Protein AF-A0A1N6GQE6-F1 (afdb_monomer_lite)

Secondary structure (DSSP, 8-state):
----------EEEEEEEEEEEEEEEEEEE-TTS-EEEEEEEEEEEEEEEEEEEEE-HHHHHHHHHHHHHHHHHTTPPP--------S--------TT------S------

Sequence (110 aa):
MIKTIFIPAHFKPIIQNVADNVPTGETKKNWLGQEKQITRRIVSPKIVGWSDSEVDGKRLSKDITDELEKLSSQNVRVISIVPVSSGRYNYQYSSEGISSSRRVFSETEK

Organism: NCBI:txid1416779

Foldseek 3Di:
DDDDDDDDWFFAFDKDWDWDFAFPPDWDQDPVRDTDTHTDIDTDIDRPDGDPPHTPPVVSVVSVVVVVVVCVVVVDDDDDDDDDDDPPDPPPDDCVPVDPPPPPDPPPDD

Radius of gyration: 27.3 Å; chains: 1; bounding box: 43×74×70 Å

Structure (mmCIF, N/CA/C/O backbone):
data_AF-A0A1N6GQE6-F1
#
_entry.id   AF-A0A1N6GQE6-F1
#
loop_
_atom_site.group_PDB
_atom_site.id
_atom_site.type_symbol
_atom_site.label_atom_id
_atom_site.label_alt_id
_atom_site.label_comp_id
_atom_site.label_asym_id
_atom_site.label_entity_id
_atom_site.label_seq_id
_atom_site.pdbx_PDB_ins_code
_atom_site.Cartn_x
_atom_site.Cartn_y
_atom_site.Cartn_z
_atom_site.occupancy
_atom_site.B_iso_or_equiv
_atom_site.auth_seq_id
_atom_site.auth_comp_id
_atom_site.auth_asym_id
_atom_site.auth_atom_id
_atom_site.pdbx_PDB_model_num
ATOM 1 N N . MET A 1 1 ? -24.047 7.878 19.465 1.00 70.94 1 MET A N 1
ATOM 2 C CA . MET A 1 1 ? -24.195 7.091 18.220 1.00 70.94 1 MET A CA 1
ATOM 3 C C . MET A 1 1 ? -22.834 6.516 17.860 1.00 70.94 1 MET A C 1
ATOM 5 O O . MET A 1 1 ? -21.859 7.249 17.967 1.00 70.94 1 MET A O 1
ATOM 9 N N . ILE A 1 2 ? -22.745 5.236 17.494 1.00 79.81 2 ILE A N 1
ATOM 10 C CA . ILE A 1 2 ? -21.482 4.623 17.052 1.00 79.81 2 ILE A CA 1
ATOM 11 C C . ILE A 1 2 ? -21.312 4.924 15.559 1.00 79.81 2 ILE A C 1
ATOM 13 O O . ILE A 1 2 ? -22.228 4.673 14.780 1.00 79.81 2 ILE A O 1
ATOM 17 N N . LYS A 1 3 ? -20.167 5.498 15.175 1.00 85.12 3 LYS A N 1
ATOM 18 C CA . LYS A 1 3 ? -19.806 5.777 13.779 1.00 85.12 3 LYS A CA 1
ATOM 19 C C . LYS A 1 3 ? -18.845 4.694 13.297 1.00 85.12 3 LYS A C 1
ATOM 21 O O . LYS A 1 3 ? -17.838 4.442 13.953 1.00 85.12 3 LYS A O 1
ATOM 26 N N . THR A 1 4 ? -19.138 4.100 12.147 1.00 88.25 4 THR A N 1
ATOM 27 C CA . THR A 1 4 ? -18.268 3.121 11.485 1.00 88.25 4 THR A CA 1
ATOM 28 C C . THR A 1 4 ? -17.711 3.732 10.208 1.00 88.25 4 THR A C 1
ATOM 30 O O . THR A 1 4 ? -18.449 4.364 9.454 1.00 88.25 4 THR A O 1
ATOM 33 N N . ILE A 1 5 ? -16.410 3.561 9.976 1.00 90.12 5 ILE A N 1
ATOM 34 C CA . ILE A 1 5 ? -15.711 4.051 8.785 1.00 90.12 5 ILE A CA 1
ATOM 35 C C . ILE A 1 5 ? -14.980 2.872 8.154 1.00 90.12 5 ILE A C 1
ATOM 37 O O . ILE A 1 5 ? -14.338 2.092 8.855 1.00 90.12 5 ILE A O 1
ATOM 41 N N . PHE A 1 6 ? -15.097 2.746 6.836 1.00 91.31 6 PHE A N 1
ATOM 42 C CA . PHE A 1 6 ? -14.400 1.727 6.062 1.00 91.31 6 PHE A CA 1
ATOM 43 C C . PHE A 1 6 ? -13.189 2.350 5.382 1.00 91.31 6 PHE A C 1
ATOM 45 O O . PHE A 1 6 ? -13.326 3.328 4.649 1.00 91.31 6 PHE A O 1
ATOM 52 N N . ILE A 1 7 ? -12.017 1.764 5.615 1.00 92.75 7 ILE A N 1
ATOM 53 C CA . ILE A 1 7 ? -10.763 2.172 4.984 1.00 92.75 7 ILE A CA 1
ATOM 54 C C . ILE A 1 7 ? -10.363 1.057 4.013 1.00 92.75 7 ILE A C 1
ATOM 56 O O . ILE A 1 7 ? -10.159 -0.076 4.458 1.00 92.75 7 ILE A O 1
ATOM 60 N N . PRO A 1 8 ? -10.315 1.322 2.695 1.00 91.94 8 PRO A N 1
ATOM 61 C CA . PRO A 1 8 ? -9.996 0.296 1.714 1.00 91.94 8 PRO A CA 1
ATOM 62 C C . PRO A 1 8 ? -8.522 -0.106 1.808 1.00 91.94 8 PRO A C 1
ATOM 64 O O . PRO A 1 8 ? -7.630 0.737 1.849 1.00 91.94 8 PRO A O 1
ATOM 67 N N . ALA A 1 9 ? -8.260 -1.411 1.788 1.00 91.94 9 ALA A N 1
ATOM 68 C CA . ALA A 1 9 ? -6.917 -1.939 1.595 1.00 91.94 9 ALA A CA 1
ATOM 69 C C . ALA A 1 9 ? -6.619 -2.082 0.095 1.00 91.94 9 ALA A C 1
ATOM 71 O O . ALA A 1 9 ? -7.491 -2.448 -0.694 1.00 91.94 9 ALA A O 1
ATOM 72 N N . HIS A 1 10 ? -5.372 -1.826 -0.290 1.00 92.94 10 HIS A N 1
ATOM 73 C CA . HIS A 1 10 ? -4.893 -1.988 -1.661 1.00 92.94 10 HIS A CA 1
ATOM 74 C C . HIS A 1 10 ? -3.771 -3.018 -1.696 1.00 92.94 10 HIS A C 1
ATOM 76 O O . HIS A 1 10 ? -2.966 -3.081 -0.770 1.00 92.94 10 HIS A O 1
ATOM 82 N N . PHE A 1 11 ? -3.694 -3.809 -2.763 1.00 94.38 11 PHE A N 1
ATOM 83 C CA . PHE A 1 11 ? -2.567 -4.714 -2.963 1.00 94.38 11 PHE A CA 1
ATOM 84 C C . PHE A 1 11 ? -1.267 -3.942 -3.199 1.00 94.38 11 PHE A C 1
ATOM 86 O O . PHE A 1 11 ? -1.275 -2.804 -3.671 1.00 94.38 11 PHE A O 1
ATOM 93 N N . LYS A 1 12 ? -0.142 -4.566 -2.865 1.00 96.00 12 LYS A N 1
ATOM 94 C CA . LYS A 1 12 ? 1.193 -3.992 -3.031 1.00 96.00 12 LYS A CA 1
ATOM 95 C C . LYS A 1 12 ? 1.555 -3.879 -4.517 1.00 96.00 12 LYS A C 1
ATOM 97 O O . LYS A 1 12 ? 1.368 -4.853 -5.250 1.00 96.00 12 LYS A O 1
ATOM 102 N N . PRO A 1 13 ? 2.080 -2.735 -4.991 1.00 96.81 13 PRO A N 1
ATOM 103 C CA . PRO A 1 13 ? 2.507 -2.605 -6.379 1.00 96.81 13 PRO A CA 1
ATOM 104 C C . PRO A 1 13 ? 3.736 -3.478 -6.658 1.00 96.81 13 PRO A C 1
ATOM 106 O O . PRO A 1 13 ? 4.679 -3.519 -5.866 1.00 96.81 13 PRO A O 1
ATOM 109 N N . ILE A 1 14 ? 3.752 -4.133 -7.818 1.00 96.50 14 ILE A N 1
ATOM 110 C CA . ILE A 1 14 ? 4.919 -4.855 -8.332 1.00 96.50 14 ILE A CA 1
ATOM 111 C C . ILE A 1 14 ? 5.726 -3.875 -9.182 1.00 96.50 14 ILE A C 1
ATOM 113 O O . ILE A 1 14 ? 5.258 -3.414 -10.225 1.00 96.50 14 ILE A O 1
ATOM 117 N N . ILE A 1 15 ? 6.935 -3.547 -8.726 1.00 96.00 15 ILE A N 1
ATOM 118 C CA . ILE A 1 15 ? 7.831 -2.599 -9.396 1.00 96.00 15 ILE A CA 1
ATOM 119 C C . ILE A 1 15 ? 8.908 -3.379 -10.144 1.00 96.00 15 ILE A C 1
ATOM 121 O O . ILE A 1 15 ? 9.605 -4.203 -9.555 1.00 96.00 15 ILE A O 1
ATOM 125 N N . GLN A 1 16 ? 9.060 -3.097 -11.437 1.00 95.56 16 GLN A N 1
ATOM 126 C CA . GLN A 1 16 ? 10.114 -3.672 -12.268 1.00 95.56 16 GLN A CA 1
ATOM 127 C C . GLN A 1 16 ? 10.821 -2.591 -13.081 1.00 95.56 16 GLN A C 1
ATOM 129 O O . GLN A 1 16 ? 10.245 -1.558 -13.422 1.00 95.56 16 GLN A O 1
ATOM 134 N N . ASN A 1 17 ? 12.084 -2.849 -13.407 1.00 95.62 17 ASN A N 1
ATOM 135 C CA . ASN A 1 17 ? 12.864 -2.007 -14.303 1.00 95.62 17 ASN A CA 1
ATOM 136 C C . ASN A 1 17 ? 12.460 -2.303 -15.749 1.00 95.62 17 ASN A C 1
ATOM 138 O O . ASN A 1 17 ? 12.861 -3.318 -16.317 1.00 95.62 17 ASN A O 1
ATOM 142 N N . VAL A 1 18 ? 11.665 -1.413 -16.338 1.00 93.94 18 VAL A N 1
ATOM 143 C CA . VAL A 1 18 ? 11.194 -1.538 -17.719 1.00 93.94 18 VAL A CA 1
ATOM 144 C C . VAL A 1 18 ? 12.074 -0.684 -18.620 1.00 93.94 18 VAL A C 1
ATOM 146 O O . VAL A 1 18 ? 12.425 0.447 -18.277 1.00 93.94 18 VAL A O 1
ATOM 149 N N . ALA A 1 19 ? 12.460 -1.248 -19.764 1.00 92.69 19 ALA A N 1
ATOM 150 C CA . ALA A 1 19 ? 13.210 -0.534 -20.782 1.00 92.69 19 ALA A CA 1
ATOM 151 C C . ALA A 1 19 ? 12.264 0.028 -21.847 1.00 92.69 19 ALA A C 1
ATOM 153 O O . ALA A 1 19 ? 11.635 -0.740 -22.571 1.00 92.69 19 ALA A O 1
ATOM 154 N N . ASP A 1 20 ? 12.233 1.347 -21.987 1.00 90.81 20 ASP A N 1
ATOM 155 C CA . ASP A 1 20 ? 11.439 2.042 -22.995 1.00 90.81 20 ASP A CA 1
ATOM 156 C C . ASP A 1 20 ? 12.342 2.731 -24.016 1.00 90.81 20 ASP A C 1
ATOM 158 O O . ASP A 1 20 ? 13.408 3.253 -23.683 1.00 90.81 20 ASP A O 1
ATOM 162 N N . ASN A 1 21 ? 11.898 2.757 -25.270 1.00 91.06 21 ASN A N 1
ATOM 163 C CA . ASN A 1 21 ? 12.538 3.533 -26.324 1.00 91.06 21 ASN A CA 1
ATOM 164 C C . ASN A 1 21 ? 11.875 4.908 -26.384 1.00 91.06 21 ASN A C 1
ATOM 166 O O . ASN A 1 21 ? 10.766 5.048 -26.892 1.00 91.06 21 ASN A O 1
ATOM 170 N N . VAL A 1 22 ? 12.558 5.917 -25.850 1.00 90.31 22 VAL A N 1
ATOM 171 C CA . VAL A 1 22 ? 12.068 7.297 -25.822 1.00 90.31 22 VAL A CA 1
ATOM 172 C C . VAL A 1 22 ? 12.616 8.041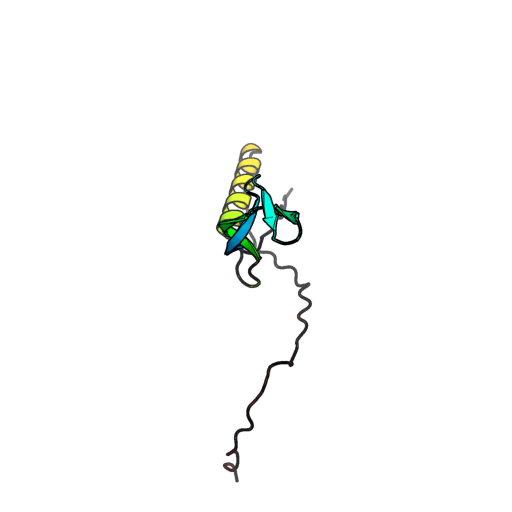 -27.043 1.00 90.31 22 VAL A C 1
ATOM 174 O O . VAL A 1 22 ? 13.817 7.944 -27.315 1.00 90.31 22 VAL A O 1
ATOM 177 N N . PRO A 1 23 ? 11.781 8.762 -27.808 1.00 88.50 23 PRO A N 1
ATOM 178 C CA . PRO A 1 23 ? 12.244 9.538 -28.953 1.00 88.50 23 PRO A CA 1
ATOM 179 C C . PRO A 1 23 ? 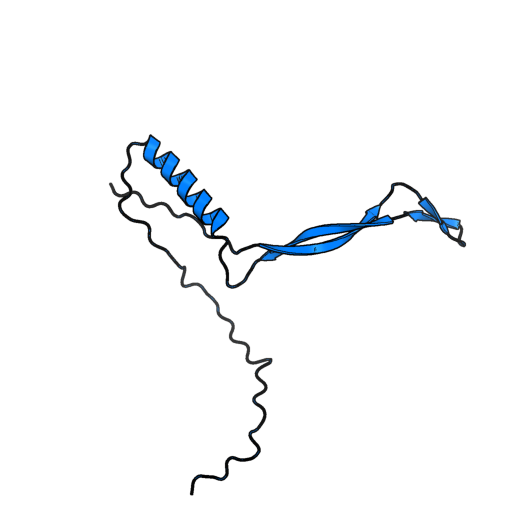13.234 10.628 -28.529 1.00 88.50 23 PRO A C 1
ATOM 181 O O . PRO A 1 23 ? 12.997 11.335 -27.553 1.00 88.50 23 PRO A O 1
ATOM 184 N N . THR A 1 24 ? 14.332 10.787 -29.271 1.00 87.69 24 THR A N 1
ATOM 185 C CA . THR A 1 24 ? 15.337 11.833 -28.992 1.00 87.69 24 THR A CA 1
ATOM 186 C C . THR A 1 24 ? 15.009 13.171 -29.652 1.00 87.69 24 THR A C 1
ATOM 188 O O . THR A 1 24 ? 15.664 14.166 -29.367 1.00 87.69 24 THR A O 1
ATOM 191 N N . GLY A 1 25 ? 14.009 13.200 -30.538 1.00 85.31 25 GLY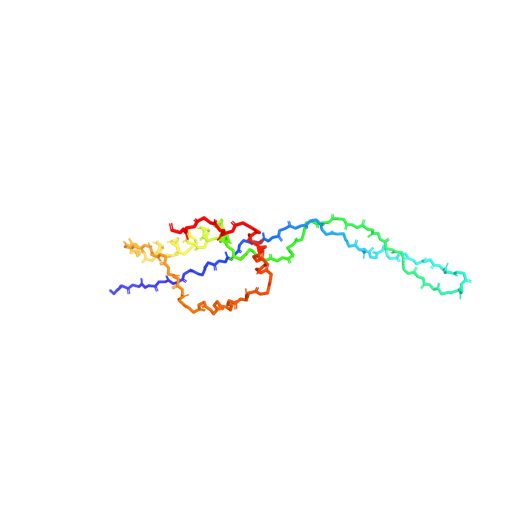 A N 1
ATOM 192 C CA . GLY A 1 25 ? 13.698 14.354 -31.388 1.00 85.31 25 GLY A CA 1
ATOM 193 C C . GLY A 1 25 ? 14.526 14.412 -32.677 1.00 85.31 25 GLY A C 1
ATOM 194 O O . GLY A 1 25 ? 14.190 15.176 -33.574 1.00 85.31 25 GLY A O 1
ATOM 195 N N . GLU A 1 26 ? 15.550 13.568 -32.814 1.00 86.88 26 GLU A N 1
ATOM 196 C CA . GLU A 1 26 ? 16.369 13.468 -34.023 1.00 86.88 26 GLU A CA 1
ATOM 197 C C . GLU A 1 26 ? 15.790 12.431 -34.997 1.00 86.88 26 GLU A C 1
ATOM 199 O O . GLU A 1 26 ? 15.252 11.394 -34.592 1.00 86.88 26 GLU A O 1
ATOM 204 N N . THR A 1 27 ? 15.932 12.680 -36.298 1.00 86.81 27 THR A N 1
ATOM 205 C CA . THR A 1 27 ? 15.558 11.738 -37.359 1.00 86.81 27 THR A CA 1
ATOM 206 C C . THR A 1 27 ? 16.783 11.353 -38.184 1.00 86.81 27 THR A C 1
ATOM 208 O O . THR A 1 27 ? 17.694 12.147 -38.414 1.00 86.81 27 THR A O 1
ATOM 211 N N . LYS A 1 28 ? 16.831 10.095 -38.629 1.00 88.56 28 LYS A N 1
ATOM 212 C CA . LYS A 1 28 ? 17.856 9.582 -39.540 1.00 88.56 28 LYS A CA 1
ATOM 213 C C . LYS A 1 28 ? 17.196 9.054 -40.800 1.00 88.56 28 LYS A C 1
ATOM 215 O O . LYS A 1 28 ? 16.266 8.250 -40.733 1.00 88.56 28 LYS A O 1
ATOM 220 N N . LYS A 1 29 ? 17.709 9.470 -41.954 1.00 86.25 29 LYS A N 1
ATOM 221 C CA . LYS A 1 29 ? 17.251 8.980 -43.254 1.00 86.25 29 LYS A CA 1
ATOM 222 C C . LYS A 1 29 ? 17.761 7.554 -43.477 1.00 86.25 29 LYS A C 1
ATOM 224 O O . LYS A 1 29 ? 18.952 7.287 -43.313 1.00 86.25 29 LYS A O 1
ATOM 229 N N . ASN A 1 30 ? 16.863 6.626 -43.792 1.00 83.62 30 ASN A N 1
ATOM 230 C CA . ASN A 1 30 ? 17.232 5.262 -44.159 1.00 83.62 30 ASN A CA 1
ATOM 231 C C . ASN A 1 30 ? 17.676 5.201 -45.636 1.00 83.62 30 ASN A C 1
ATOM 233 O O . ASN A 1 30 ? 17.534 6.167 -46.385 1.00 83.62 30 ASN A O 1
ATOM 237 N N . TRP A 1 31 ? 18.230 4.064 -46.065 1.00 81.88 31 TRP A N 1
ATOM 238 C CA . TRP A 1 31 ? 18.727 3.874 -47.437 1.00 81.88 31 TRP A CA 1
ATOM 239 C C . TRP A 1 31 ? 17.634 4.040 -48.517 1.00 81.88 31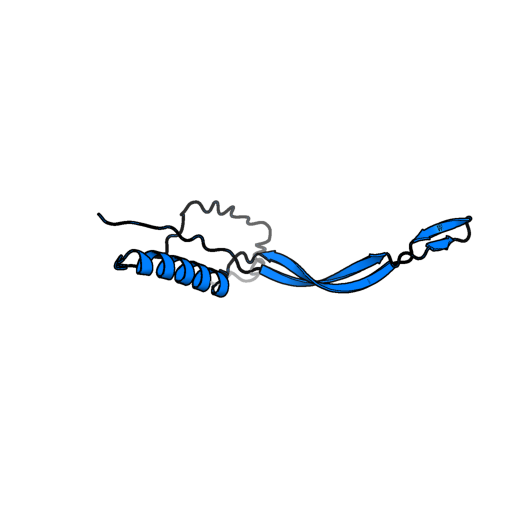 TRP A C 1
ATOM 241 O O . TRP A 1 31 ? 17.938 4.366 -49.658 1.00 81.88 31 TRP A O 1
ATOM 251 N N . LEU A 1 32 ? 16.358 3.916 -48.137 1.00 82.94 32 LEU A N 1
ATOM 252 C CA . LEU A 1 32 ? 15.184 4.123 -48.994 1.00 82.94 32 LEU A CA 1
ATOM 253 C C . LEU A 1 32 ? 14.664 5.574 -48.971 1.00 82.94 32 LEU A C 1
ATOM 255 O O . LEU A 1 32 ? 13.581 5.855 -49.474 1.00 82.94 32 LEU A O 1
ATOM 259 N N . GLY A 1 33 ? 15.408 6.504 -48.365 1.00 79.94 33 GLY A N 1
ATOM 260 C CA . GLY A 1 33 ? 15.065 7.923 -48.336 1.00 79.94 33 GLY A CA 1
ATOM 261 C C . GLY A 1 33 ? 13.973 8.316 -47.335 1.00 79.94 33 GLY A C 1
ATOM 262 O O . GLY A 1 33 ? 13.624 9.493 -47.281 1.00 79.94 33 GLY A O 1
ATOM 263 N N . GLN A 1 34 ? 13.459 7.386 -46.528 1.00 86.19 34 GLN A N 1
ATOM 264 C CA . GLN A 1 34 ? 12.457 7.667 -45.499 1.00 86.19 34 GLN A CA 1
ATOM 265 C C . GLN A 1 34 ? 13.122 8.102 -44.191 1.00 86.19 34 GLN A C 1
ATOM 267 O O . GLN A 1 34 ? 14.174 7.588 -43.800 1.00 86.19 34 GLN A O 1
ATOM 272 N N . GLU A 1 35 ? 12.493 9.036 -43.487 1.00 87.81 35 GLU A N 1
ATOM 273 C CA . GLU A 1 35 ? 12.951 9.489 -42.177 1.00 87.81 35 GLU A CA 1
ATOM 274 C C . GLU A 1 35 ? 12.498 8.518 -41.084 1.00 87.81 35 GLU A C 1
ATOM 276 O O . GLU A 1 35 ? 11.316 8.205 -40.958 1.00 87.81 35 GLU A O 1
ATOM 281 N N . LYS A 1 36 ? 13.446 8.029 -40.280 1.00 85.75 36 LYS A N 1
ATOM 282 C CA . LYS A 1 36 ? 13.173 7.205 -39.101 1.00 85.75 36 LYS A CA 1
ATOM 283 C C . LYS A 1 36 ? 13.614 7.945 -37.847 1.00 85.75 36 LYS A C 1
ATOM 285 O O . LYS A 1 36 ? 14.750 8.408 -37.766 1.00 85.75 36 LYS A O 1
ATOM 290 N N . GLN A 1 37 ? 12.734 8.019 -36.856 1.00 87.31 37 GLN A N 1
ATOM 291 C CA . GLN A 1 37 ? 13.037 8.644 -35.573 1.00 87.31 37 GLN A CA 1
ATOM 292 C C . GLN A 1 37 ? 14.110 7.856 -34.810 1.00 87.31 37 GLN A C 1
ATOM 294 O O . GLN A 1 37 ? 14.050 6.626 -34.719 1.00 87.31 37 GLN A O 1
ATOM 299 N N . ILE A 1 38 ? 15.092 8.570 -34.262 1.00 88.94 38 ILE A N 1
ATOM 300 C CA . ILE A 1 38 ? 16.090 8.003 -33.361 1.00 88.94 38 ILE A CA 1
ATOM 301 C C . ILE A 1 38 ? 15.465 7.917 -31.967 1.00 88.94 38 ILE A C 1
ATOM 303 O O . ILE A 1 38 ? 14.885 8.873 -31.449 1.00 88.94 38 ILE A O 1
ATOM 307 N N . THR A 1 39 ? 15.565 6.742 -31.356 1.00 92.19 39 THR A N 1
ATOM 308 C CA . THR A 1 39 ? 15.087 6.498 -29.995 1.00 92.19 39 THR A CA 1
ATOM 309 C C . THR A 1 39 ? 16.246 6.120 -29.091 1.00 92.19 39 THR A C 1
ATOM 311 O O . THR A 1 39 ? 17.129 5.361 -29.494 1.00 92.19 39 THR A O 1
ATOM 314 N N . ARG A 1 40 ? 16.209 6.582 -27.844 1.00 90.81 40 ARG A N 1
ATOM 315 C CA . ARG A 1 40 ? 17.133 6.183 -26.785 1.00 90.81 40 ARG A CA 1
ATOM 316 C C . ARG A 1 40 ? 16.448 5.195 -25.850 1.00 90.81 40 ARG A C 1
ATOM 318 O O . ARG A 1 40 ? 15.352 5.458 -25.363 1.00 90.81 40 ARG A O 1
ATOM 325 N N . ARG A 1 41 ? 17.128 4.086 -25.556 1.00 92.19 41 ARG A N 1
ATOM 326 C CA . ARG A 1 41 ? 16.681 3.121 -24.549 1.00 92.19 41 ARG A CA 1
ATOM 327 C C . ARG A 1 41 ? 16.925 3.689 -23.150 1.00 92.19 41 ARG A C 1
ATOM 329 O O . ARG A 1 41 ? 18.067 3.995 -22.806 1.00 92.19 41 ARG A O 1
ATOM 336 N N . ILE A 1 42 ? 15.870 3.821 -22.355 1.00 93.19 42 ILE A N 1
ATOM 337 C CA . ILE A 1 42 ? 15.918 4.272 -20.959 1.00 93.19 42 ILE A CA 1
ATOM 338 C C . ILE A 1 42 ? 15.318 3.174 -20.087 1.00 93.19 42 ILE A C 1
ATOM 340 O O . ILE A 1 42 ? 14.268 2.631 -20.413 1.00 93.19 42 ILE A O 1
ATOM 344 N N . VAL A 1 43 ? 15.997 2.839 -18.990 1.00 94.31 43 VAL A N 1
ATOM 345 C CA . VAL A 1 43 ? 15.498 1.893 -17.988 1.00 94.31 43 VAL A CA 1
ATOM 346 C C . VAL A 1 43 ? 14.964 2.690 -16.810 1.00 94.31 43 VAL A C 1
ATOM 348 O O . VAL A 1 43 ? 15.688 3.511 -16.250 1.00 94.31 43 VAL A O 1
ATOM 351 N N . SER A 1 44 ? 13.704 2.464 -16.447 1.00 94.12 44 SER A N 1
ATOM 352 C CA . SER A 1 44 ? 13.071 3.141 -15.316 1.00 94.12 44 SER A CA 1
ATOM 353 C C . SER A 1 44 ? 12.216 2.172 -14.496 1.00 94.12 44 SER A C 1
ATOM 355 O O . SER A 1 44 ? 11.631 1.245 -15.066 1.00 94.12 44 SER A O 1
ATOM 357 N N . PRO A 1 45 ? 12.142 2.350 -13.165 1.00 95.88 45 PRO A N 1
ATOM 358 C CA . PRO A 1 45 ? 11.234 1.577 -12.336 1.00 95.88 45 PRO A CA 1
ATOM 359 C C . PRO A 1 45 ? 9.792 1.971 -12.664 1.00 95.88 45 PRO A C 1
ATOM 361 O O . PRO A 1 45 ? 9.407 3.134 -12.536 1.00 95.88 45 PRO A O 1
ATOM 364 N N . LYS A 1 46 ? 8.985 0.996 -13.077 1.00 95.25 46 LYS A N 1
ATOM 365 C CA . LYS A 1 46 ? 7.559 1.166 -13.363 1.00 95.25 46 LYS A CA 1
ATOM 366 C C . LYS A 1 46 ? 6.736 0.149 -12.588 1.00 95.25 46 LYS A C 1
ATOM 368 O O . LYS A 1 46 ? 7.184 -0.970 -12.337 1.00 95.25 46 LYS A O 1
ATOM 373 N N . ILE A 1 47 ? 5.517 0.544 -12.229 1.00 95.62 47 ILE A N 1
ATOM 374 C CA . ILE A 1 47 ? 4.514 -0.383 -11.705 1.00 95.62 47 ILE A CA 1
ATOM 375 C C . ILE A 1 47 ? 4.015 -1.211 -12.885 1.00 95.62 47 ILE A C 1
ATOM 377 O O . ILE A 1 47 ? 3.458 -0.662 -13.833 1.00 95.62 47 ILE A O 1
ATOM 381 N N . VAL A 1 48 ? 4.239 -2.520 -12.830 1.00 95.50 48 VAL A N 1
ATOM 382 C CA . VAL A 1 48 ? 3.826 -3.460 -13.887 1.00 95.50 48 VAL A CA 1
ATOM 383 C C . VAL A 1 48 ? 2.588 -4.267 -13.507 1.00 95.50 48 VAL A C 1
ATOM 385 O O . VAL A 1 48 ? 2.015 -4.953 -14.345 1.00 95.50 48 VAL A O 1
ATOM 388 N N . GLY A 1 49 ? 2.163 -4.184 -12.247 1.00 95.69 49 GLY A N 1
ATOM 389 C CA . GLY A 1 49 ? 1.002 -4.894 -11.734 1.00 95.69 49 GLY A CA 1
ATOM 390 C C . GLY A 1 49 ? 0.851 -4.728 -10.228 1.00 95.69 49 GLY A C 1
ATOM 391 O O . GLY A 1 49 ? 1.521 -3.899 -9.605 1.00 95.69 49 GLY A O 1
ATOM 392 N N . TRP A 1 50 ? -0.016 -5.551 -9.651 1.00 95.62 50 TRP A N 1
ATOM 393 C CA . TRP A 1 50 ? -0.325 -5.581 -8.226 1.00 95.62 50 TRP A CA 1
ATOM 394 C C 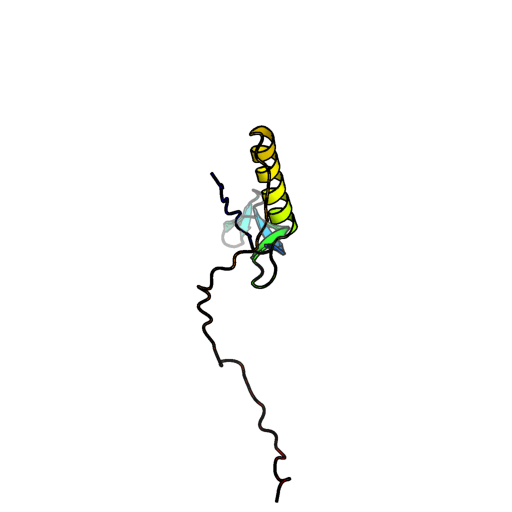. TRP A 1 50 ? -0.173 -7.009 -7.711 1.00 95.62 50 TRP A C 1
ATOM 396 O O . TRP A 1 50 ? -0.453 -7.955 -8.445 1.00 95.62 50 TRP A O 1
ATOM 406 N N . SER A 1 51 ? 0.291 -7.159 -6.473 1.00 90.31 51 SER A N 1
ATOM 407 C CA . SER A 1 51 ? 0.339 -8.455 -5.800 1.00 90.31 51 SER A CA 1
ATOM 408 C C . SER A 1 51 ? -1.067 -9.053 -5.692 1.00 90.31 51 SER A C 1
ATOM 410 O O . SER A 1 51 ? -2.047 -8.334 -5.535 1.00 90.31 51 SER A O 1
ATOM 412 N N . ASP A 1 52 ? -1.163 -10.372 -5.763 1.00 86.88 52 ASP A N 1
ATOM 413 C CA . ASP A 1 52 ? -2.388 -11.141 -5.533 1.00 86.88 52 ASP A CA 1
ATOM 414 C C . ASP A 1 52 ? -2.535 -11.616 -4.074 1.00 86.88 52 ASP A C 1
ATOM 416 O O . ASP A 1 52 ? -3.558 -12.190 -3.704 1.00 86.88 52 ASP A O 1
ATOM 420 N N . SER A 1 53 ? -1.515 -11.377 -3.246 1.00 85.12 53 SER A N 1
ATOM 421 C CA . SER A 1 53 ? -1.349 -11.995 -1.925 1.00 85.12 53 SER A CA 1
ATOM 422 C C . SER A 1 53 ? -0.862 -11.029 -0.839 1.00 85.12 53 SER A C 1
ATOM 424 O O . SER A 1 53 ? -1.106 -11.268 0.342 1.00 85.12 53 SER A O 1
ATOM 426 N N . GLU A 1 54 ? -0.227 -9.911 -1.203 1.00 89.81 54 GLU A N 1
ATOM 427 C CA . GLU A 1 54 ? 0.292 -8.911 -0.265 1.00 89.81 54 GLU A CA 1
ATOM 428 C C . GLU A 1 54 ? -0.471 -7.585 -0.352 1.00 89.81 54 GLU A C 1
ATOM 430 O O . GLU A 1 54 ? -0.592 -6.972 -1.416 1.00 89.81 54 GLU A O 1
ATOM 435 N N . VAL A 1 55 ? -0.910 -7.081 0.801 1.00 92.56 55 VAL A N 1
ATOM 436 C CA . VAL A 1 55 ? -1.460 -5.727 0.951 1.00 92.56 55 VAL A CA 1
ATOM 437 C C . VAL A 1 55 ? -0.324 -4.706 1.059 1.00 92.56 55 VAL A C 1
ATOM 439 O O . VAL A 1 55 ? 0.696 -4.953 1.706 1.00 92.56 55 VAL A O 1
ATOM 442 N N . ASP A 1 56 ? -0.508 -3.522 0.474 1.00 96.00 56 ASP A N 1
ATOM 443 C CA . ASP A 1 56 ? 0.351 -2.362 0.707 1.00 96.00 56 ASP A CA 1
ATOM 444 C C . ASP A 1 56 ? 0.138 -1.824 2.131 1.00 96.00 56 ASP A C 1
ATOM 446 O O . ASP A 1 56 ? -0.653 -0.910 2.381 1.00 96.00 56 ASP A O 1
ATOM 450 N N . GLY A 1 57 ? 0.847 -2.420 3.090 1.00 94.44 57 GLY A N 1
ATOM 451 C CA . GLY A 1 57 ? 0.744 -2.052 4.501 1.00 94.44 57 GLY A CA 1
ATOM 452 C C . GLY A 1 57 ? 1.192 -0.618 4.791 1.00 94.44 57 GLY A C 1
ATOM 453 O O . GLY A 1 57 ? 0.648 0.015 5.693 1.00 94.44 57 GLY A O 1
ATOM 454 N N . LYS A 1 58 ? 2.139 -0.069 4.014 1.00 95.62 58 LYS A N 1
ATOM 455 C CA . LYS A 1 58 ? 2.608 1.311 4.204 1.00 95.62 58 LYS A CA 1
ATOM 456 C C . LYS A 1 58 ? 1.509 2.297 3.835 1.00 95.62 58 LYS A C 1
ATOM 458 O O . LYS A 1 58 ? 1.245 3.227 4.597 1.00 95.62 58 LYS A O 1
ATOM 463 N N . ARG A 1 59 ? 0.859 2.077 2.690 1.00 96.31 59 ARG A N 1
ATOM 464 C CA . ARG A 1 59 ? -0.295 2.872 2.276 1.00 96.31 59 ARG A CA 1
ATOM 465 C C . ARG A 1 59 ? -1.445 2.734 3.267 1.00 96.31 59 ARG A C 1
ATOM 467 O O . ARG A 1 59 ? -1.923 3.745 3.762 1.00 96.31 59 ARG A O 1
ATOM 474 N N . LEU A 1 60 ? -1.825 1.504 3.616 1.00 95.25 60 LEU A N 1
ATOM 475 C CA . LEU A 1 60 ? -2.931 1.263 4.544 1.00 95.25 60 LEU A CA 1
ATOM 476 C C . LEU A 1 60 ? -2.691 1.920 5.910 1.00 95.25 60 LEU A C 1
ATOM 478 O O . LEU A 1 60 ? -3.596 2.538 6.460 1.00 95.25 60 LEU A O 1
ATOM 482 N N . SER A 1 61 ? -1.469 1.835 6.446 1.00 94.81 61 SER A N 1
ATOM 483 C CA . SER A 1 61 ? -1.121 2.495 7.707 1.00 94.81 61 SER A CA 1
ATOM 484 C C . SER A 1 61 ? -1.298 4.006 7.619 1.00 94.81 61 SER A C 1
ATOM 486 O O . SER A 1 61 ? -1.816 4.601 8.558 1.00 94.81 61 SER A O 1
ATOM 488 N N . LYS A 1 62 ? -0.884 4.624 6.507 1.00 96.88 62 LYS A N 1
ATOM 489 C CA . LYS A 1 62 ? -1.073 6.058 6.294 1.00 96.88 62 LYS A CA 1
ATOM 490 C C . LYS A 1 62 ? -2.556 6.418 6.204 1.00 96.88 62 LYS A C 1
ATOM 492 O O . LYS A 1 62 ? -2.979 7.349 6.877 1.00 96.88 62 LYS A O 1
ATOM 497 N N . ASP A 1 63 ? -3.333 5.665 5.431 1.00 95.81 63 ASP A N 1
ATOM 498 C CA . ASP A 1 63 ? -4.766 5.917 5.252 1.00 95.81 63 ASP A CA 1
ATOM 499 C C . ASP A 1 63 ? -5.523 5.807 6.594 1.00 95.81 63 ASP A C 1
ATOM 501 O O . ASP A 1 63 ? -6.404 6.619 6.881 1.00 95.81 63 ASP A O 1
ATOM 505 N N . ILE A 1 64 ? -5.136 4.855 7.456 1.00 94.12 64 ILE A N 1
ATOM 506 C CA . ILE A 1 64 ? -5.643 4.745 8.833 1.00 94.12 64 ILE A CA 1
ATOM 507 C C . ILE A 1 64 ? -5.266 5.979 9.654 1.00 94.12 64 ILE A C 1
ATOM 509 O O . ILE A 1 64 ? -6.145 6.584 10.265 1.00 94.12 64 ILE A O 1
ATOM 513 N N . THR A 1 65 ? -3.988 6.361 9.678 1.00 93.38 65 THR A N 1
ATOM 514 C CA . THR A 1 65 ? -3.519 7.524 10.446 1.00 93.38 65 THR A CA 1
ATOM 515 C C . THR A 1 65 ? -4.231 8.807 10.023 1.00 93.38 65 THR A C 1
ATOM 517 O O . THR A 1 65 ? -4.762 9.510 10.880 1.00 93.38 65 THR A O 1
ATOM 520 N N . ASP A 1 66 ? -4.324 9.069 8.719 1.00 94.31 66 ASP A N 1
ATOM 521 C CA . ASP A 1 66 ? -4.958 10.273 8.179 1.00 94.31 66 ASP A CA 1
ATOM 522 C C . ASP A 1 66 ? -6.448 10.354 8.584 1.00 94.31 66 ASP A C 1
ATOM 524 O O . ASP A 1 66 ? -6.974 11.435 8.853 1.00 94.31 66 ASP A O 1
ATOM 528 N N . GLU A 1 67 ? -7.155 9.222 8.657 1.00 92.50 67 GLU A N 1
ATOM 529 C CA . GLU A 1 67 ? -8.555 9.196 9.095 1.00 92.50 67 GLU A CA 1
ATOM 530 C C . GLU A 1 67 ? -8.701 9.348 10.616 1.00 92.50 67 GLU A C 1
ATOM 532 O O . GLU A 1 67 ? -9.602 10.045 11.094 1.00 92.50 67 GLU A O 1
ATOM 537 N N . LEU A 1 68 ? -7.791 8.754 11.391 1.00 89.88 68 LEU A N 1
ATOM 538 C CA . LEU A 1 68 ? -7.746 8.923 12.843 1.00 89.88 68 LEU A CA 1
ATOM 539 C C . LEU A 1 68 ? -7.498 10.381 13.243 1.00 89.88 68 LEU A C 1
ATOM 541 O O . LEU A 1 68 ? -8.156 10.880 14.156 1.00 89.88 68 LEU A O 1
ATOM 545 N N . GLU A 1 69 ? -6.611 11.084 12.541 1.00 90.75 69 GLU A N 1
ATOM 546 C CA . GLU A 1 69 ? -6.341 12.507 12.773 1.00 90.75 69 GLU A CA 1
ATOM 547 C C . GLU A 1 69 ? -7.591 13.368 12.536 1.00 90.75 69 GLU A C 1
ATOM 549 O O . GLU A 1 69 ? -7.941 14.208 13.374 1.00 90.75 69 GLU A O 1
ATOM 554 N N . LYS A 1 70 ? -8.345 13.100 11.459 1.00 89.81 70 LYS A N 1
ATOM 555 C CA . LYS A 1 70 ? -9.631 13.775 11.205 1.00 89.81 70 LYS A CA 1
ATOM 556 C C . LYS A 1 70 ? -10.628 13.529 12.334 1.00 89.81 70 LYS A C 1
ATOM 558 O O . LYS A 1 70 ? -11.284 14.466 12.785 1.00 89.81 70 LYS A O 1
ATOM 563 N N . LEU A 1 71 ? -10.748 12.296 12.822 1.00 86.56 71 LEU A N 1
ATOM 564 C CA . LEU A 1 71 ? -11.674 11.972 13.912 1.00 86.56 71 LEU A CA 1
ATOM 565 C C . LEU A 1 71 ? -11.254 12.580 15.250 1.00 86.56 71 LEU A C 1
ATOM 567 O O . LEU A 1 71 ? -12.113 13.037 16.007 1.00 86.56 71 LEU A O 1
ATOM 571 N N . SER A 1 72 ? -9.950 12.640 15.525 1.00 81.94 72 SER A N 1
ATOM 572 C CA . SER A 1 72 ? -9.426 13.275 16.733 1.00 81.94 72 SER A CA 1
ATOM 573 C C . SER A 1 72 ? -9.786 14.761 16.781 1.00 81.94 72 SER A C 1
ATOM 575 O O . SER A 1 72 ? -10.147 15.263 17.843 1.00 81.94 72 SER A O 1
ATOM 577 N N . SER A 1 73 ? -9.783 15.459 15.637 1.00 85.00 73 SER A N 1
ATOM 578 C CA . SER A 1 73 ? -10.236 16.860 15.561 1.00 85.00 73 SER A CA 1
ATOM 579 C C . SER A 1 73 ? -11.732 17.052 15.861 1.00 85.00 73 SER A C 1
ATOM 581 O O . SER A 1 73 ? -12.162 18.152 16.194 1.00 85.00 73 SER A O 1
ATOM 583 N N . GLN A 1 74 ? -12.525 15.979 15.789 1.00 84.50 74 GLN A N 1
ATOM 584 C CA . GLN A 1 74 ? -13.966 15.973 16.065 1.00 84.50 74 GLN A CA 1
ATOM 585 C C . GLN A 1 74 ? -14.294 15.512 17.495 1.00 84.50 74 GLN A C 1
ATOM 587 O O . GLN A 1 74 ? -15.463 15.302 17.815 1.00 84.50 74 GLN A O 1
ATOM 592 N N . ASN A 1 75 ? -13.281 15.339 18.356 1.00 83.12 75 ASN A N 1
ATOM 593 C CA . ASN A 1 75 ? -13.425 14.844 19.728 1.00 83.12 75 ASN A CA 1
ATOM 594 C C . ASN A 1 75 ? -14.100 13.454 19.804 1.00 83.12 75 ASN A C 1
ATOM 596 O O . ASN A 1 75 ? -14.839 13.140 20.740 1.00 83.12 75 ASN A O 1
ATOM 600 N N . VAL A 1 76 ? -13.874 12.617 18.783 1.00 82.88 76 VAL A N 1
ATOM 601 C CA . VAL A 1 76 ? -14.420 11.256 18.691 1.00 82.88 76 VAL A CA 1
ATOM 602 C C . VAL A 1 76 ? -13.415 10.256 19.258 1.00 82.88 76 VAL A C 1
ATOM 604 O O . VAL A 1 76 ? -12.243 10.254 18.889 1.00 82.88 76 VAL A O 1
ATOM 607 N N . ARG A 1 77 ? -13.883 9.355 20.130 1.00 83.44 77 ARG A N 1
ATOM 608 C CA . ARG A 1 77 ? -13.071 8.262 20.679 1.00 83.44 77 ARG A CA 1
ATOM 609 C C . ARG A 1 77 ? -13.154 7.020 19.795 1.00 83.44 77 ARG A C 1
ATOM 611 O O . ARG A 1 77 ? -14.245 6.534 19.504 1.00 83.44 77 ARG A O 1
ATOM 618 N N . VAL A 1 78 ? -12.000 6.467 19.436 1.00 82.75 78 VAL A N 1
ATOM 619 C CA . VAL A 1 78 ? -11.902 5.183 18.730 1.00 82.75 78 VAL A CA 1
ATOM 620 C C . VAL A 1 78 ? -12.107 4.044 19.723 1.00 82.75 78 VAL A C 1
ATOM 622 O O . VAL A 1 78 ? -11.471 4.015 20.775 1.00 82.75 78 VAL A O 1
ATOM 625 N N . ILE A 1 79 ? -13.006 3.117 19.394 1.00 83.69 79 ILE A N 1
ATOM 626 C CA . ILE A 1 79 ? -13.363 1.983 20.262 1.00 83.69 79 ILE A CA 1
ATOM 627 C C . ILE A 1 79 ? -12.724 0.682 19.756 1.00 83.69 79 ILE A C 1
ATOM 629 O O . ILE A 1 79 ? -12.338 -0.163 20.557 1.00 83.69 79 ILE A O 1
ATOM 633 N N . SER A 1 80 ? -12.607 0.509 18.436 1.00 87.50 80 SER A N 1
ATOM 634 C CA . SER A 1 80 ? -12.067 -0.705 17.822 1.00 87.50 80 SER A CA 1
ATOM 635 C C . SER A 1 80 ? -11.637 -0.457 16.374 1.00 87.50 80 SER A C 1
ATOM 637 O O . SER A 1 80 ? -12.203 0.404 15.699 1.00 87.50 80 SER A O 1
ATOM 639 N N . ILE A 1 81 ? -10.659 -1.234 15.904 1.00 88.31 81 ILE A N 1
ATOM 640 C CA . ILE A 1 81 ? -10.276 -1.368 14.495 1.00 88.31 81 ILE A CA 1
ATOM 641 C C . ILE A 1 81 ? -10.360 -2.859 14.171 1.00 88.31 81 ILE A C 1
ATOM 643 O O . ILE A 1 81 ? -9.710 -3.668 14.833 1.00 88.31 81 ILE A O 1
ATOM 647 N N . VAL A 1 82 ? -11.173 -3.225 13.179 1.00 89.38 82 VAL A N 1
ATOM 648 C CA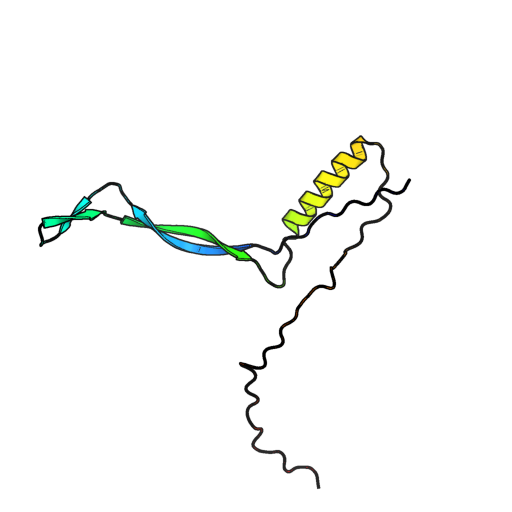 . VAL A 1 82 ? -11.439 -4.625 12.823 1.00 89.38 82 VAL A CA 1
ATOM 649 C C . VAL A 1 82 ? -11.157 -4.825 11.334 1.00 89.38 82 VAL A C 1
ATOM 651 O O . VAL A 1 82 ? -11.702 -4.075 10.521 1.00 89.38 82 VAL A O 1
ATOM 654 N N . PRO A 1 83 ? -10.327 -5.810 10.945 1.00 86.94 83 PRO A N 1
ATOM 655 C CA . PRO A 1 83 ? -10.164 -6.157 9.542 1.00 86.94 83 PRO A CA 1
ATOM 656 C C . PRO A 1 83 ? -11.466 -6.763 9.005 1.00 86.94 83 PRO A C 1
ATOM 658 O O . PRO A 1 83 ? -12.034 -7.672 9.609 1.00 86.94 83 PRO A O 1
ATOM 661 N N . VAL A 1 84 ? -11.928 -6.275 7.853 1.00 82.88 84 VAL A N 1
ATOM 662 C CA . VAL A 1 84 ? -13.114 -6.801 7.166 1.00 82.88 84 VAL A CA 1
ATOM 663 C C . VAL A 1 84 ? -12.686 -7.318 5.802 1.00 82.88 84 VAL A C 1
ATOM 665 O O . VAL A 1 84 ? -12.224 -6.554 4.958 1.00 82.88 84 VAL A O 1
ATOM 668 N N . SER A 1 85 ? -12.849 -8.618 5.577 1.00 76.31 85 SER A N 1
ATOM 669 C CA . SER A 1 85 ? -12.690 -9.236 4.265 1.00 76.31 85 SER A CA 1
ATOM 670 C C . SER A 1 85 ? -14.069 -9.477 3.656 1.00 76.31 85 SER A C 1
ATOM 672 O O . SER A 1 85 ? -14.969 -10.026 4.292 1.00 76.31 85 SER A O 1
ATOM 674 N N . SER A 1 86 ? -14.270 -9.059 2.406 1.00 68.12 86 SER A N 1
ATOM 675 C CA . SER A 1 86 ? -15.478 -9.442 1.680 1.00 68.12 86 SER A CA 1
ATOM 676 C C . SER A 1 86 ? -15.327 -10.880 1.191 1.00 68.12 86 SER A C 1
ATOM 678 O O . SER A 1 86 ? -14.429 -11.164 0.400 1.00 68.12 86 SER A O 1
ATOM 680 N N . GLY A 1 87 ? -16.239 -11.769 1.582 1.00 59.19 87 GLY A N 1
ATOM 681 C CA . GLY A 1 87 ? -16.271 -13.168 1.130 1.00 59.19 87 GLY A CA 1
ATOM 682 C C . GLY A 1 87 ? -16.589 -13.368 -0.359 1.00 59.19 87 GLY A C 1
ATOM 683 O O . GLY A 1 87 ? -16.784 -14.497 -0.794 1.00 59.19 87 GLY A O 1
ATOM 684 N N . ARG A 1 88 ? -16.654 -12.300 -1.166 1.00 60.34 88 ARG A N 1
ATOM 685 C CA . ARG A 1 88 ? -16.956 -12.362 -2.604 1.00 60.34 88 ARG A CA 1
ATOM 686 C C . ARG A 1 88 ? -15.713 -12.696 -3.436 1.00 60.34 88 ARG A C 1
ATOM 688 O O . ARG A 1 88 ? -15.432 -12.039 -4.436 1.00 60.34 88 ARG A O 1
ATOM 695 N N . TYR A 1 89 ? -14.961 -13.700 -3.002 1.00 56.72 89 TYR A N 1
ATOM 696 C CA . TYR A 1 89 ? -13.842 -14.243 -3.757 1.00 56.72 89 TYR A CA 1
ATOM 697 C C . TYR A 1 89 ? -14.368 -15.354 -4.670 1.00 56.72 89 TYR A C 1
ATOM 699 O O . TYR A 1 89 ? -14.687 -16.450 -4.216 1.00 56.72 89 TYR A O 1
ATOM 707 N N . ASN A 1 90 ? -14.515 -15.051 -5.962 1.00 58.91 90 ASN A N 1
ATOM 708 C CA . ASN A 1 90 ? -14.815 -16.054 -6.981 1.00 58.91 90 ASN A CA 1
ATOM 709 C C . ASN A 1 90 ? -13.522 -16.809 -7.311 1.00 58.91 90 ASN A C 1
ATOM 711 O O . ASN A 1 90 ? -12.855 -16.501 -8.297 1.00 58.91 90 ASN A O 1
ATOM 715 N N . TYR A 1 91 ? -13.128 -17.738 -6.439 1.00 60.09 91 TYR A N 1
ATOM 716 C CA . TYR A 1 91 ? -12.019 -18.641 -6.719 1.00 60.09 91 TYR A CA 1
ATOM 717 C C . TYR A 1 91 ? -12.417 -19.565 -7.873 1.00 60.09 91 TYR A C 1
ATOM 719 O O . TYR A 1 91 ? -13.122 -20.555 -7.677 1.00 60.09 91 TYR A O 1
ATOM 727 N N . GLN A 1 92 ? -11.989 -19.236 -9.090 1.00 57.12 92 GLN A N 1
ATOM 728 C CA . GLN A 1 92 ? -12.051 -20.170 -10.206 1.00 57.12 92 GLN A CA 1
ATOM 729 C C . GLN A 1 92 ? -10.911 -21.170 -10.035 1.00 57.12 92 GLN A C 1
ATOM 731 O O . GLN A 1 92 ? -9.776 -20.920 -10.434 1.00 57.12 92 GLN A O 1
ATOM 736 N N . TYR A 1 93 ? -11.211 -22.295 -9.392 1.00 56.53 93 TYR A N 1
ATOM 737 C CA . TYR A 1 93 ? -10.318 -23.444 -9.393 1.00 56.53 93 TYR A CA 1
ATOM 738 C C . TYR A 1 93 ? -10.069 -23.874 -10.847 1.00 56.53 93 TYR A C 1
ATOM 740 O O . TYR A 1 93 ? -11.004 -24.291 -11.530 1.00 56.53 93 TYR A O 1
ATOM 748 N N . SER A 1 94 ? -8.823 -23.774 -11.316 1.00 65.56 94 SER A N 1
ATOM 749 C CA . SER A 1 94 ? -8.375 -24.440 -12.541 1.00 65.56 94 SER A CA 1
ATOM 750 C C . SER A 1 94 ? -7.402 -25.555 -12.170 1.00 65.56 94 SER A C 1
ATOM 752 O O . SER A 1 94 ? -6.453 -25.349 -11.415 1.00 65.56 94 SER A O 1
ATOM 754 N N . SER A 1 95 ? -7.665 -26.753 -12.692 1.00 60.34 95 SER A N 1
ATOM 755 C CA . SER A 1 95 ? -6.766 -27.909 -12.596 1.00 60.34 95 SER A CA 1
ATOM 756 C C . SER A 1 95 ? -5.742 -27.948 -13.738 1.00 60.34 95 SER A C 1
ATOM 758 O O . SER A 1 95 ? -4.879 -28.829 -13.767 1.00 60.34 95 SER A O 1
ATOM 760 N N . GLU A 1 96 ? -5.798 -26.990 -14.669 1.00 59.47 96 GLU A N 1
ATOM 761 C CA . GLU A 1 96 ? -4.891 -26.905 -15.811 1.00 59.47 96 GLU A CA 1
ATOM 762 C C . GLU A 1 96 ? -3.497 -26.496 -15.321 1.00 59.47 96 GLU A C 1
ATOM 764 O O . GLU A 1 96 ? -3.222 -25.339 -15.017 1.00 59.47 96 GLU A O 1
ATOM 769 N N . GLY A 1 97 ? -2.621 -27.493 -15.184 1.00 52.66 97 GLY A N 1
ATOM 770 C CA . GLY A 1 97 ? -1.269 -27.348 -14.637 1.00 52.66 97 GLY A CA 1
ATOM 771 C C . GLY A 1 97 ? -0.968 -28.294 -13.472 1.00 52.66 97 GLY A C 1
ATOM 772 O O . GLY A 1 97 ? 0.201 -28.505 -13.152 1.00 52.66 97 GLY A O 1
ATOM 773 N N . ILE A 1 98 ? -1.981 -28.940 -12.879 1.00 51.47 98 ILE A N 1
ATOM 774 C CA . ILE A 1 98 ? -1.772 -30.003 -11.886 1.00 51.47 98 ILE A CA 1
ATOM 775 C C . ILE A 1 98 ? -1.475 -31.315 -12.627 1.00 51.47 98 ILE A C 1
ATOM 777 O O . ILE A 1 98 ? -2.325 -32.188 -12.784 1.00 51.47 98 ILE A O 1
ATOM 781 N N . SER A 1 99 ? -0.236 -31.466 -13.095 1.00 54.88 99 SER A N 1
ATOM 782 C CA . SER A 1 99 ? 0.288 -32.765 -13.521 1.00 54.88 99 SER A CA 1
ATOM 783 C C . SER A 1 99 ? 0.709 -33.549 -12.279 1.00 54.88 99 SER A C 1
ATOM 785 O O . SER A 1 99 ? 1.835 -33.410 -11.799 1.00 54.88 99 SER A O 1
ATOM 787 N N . SER A 1 100 ? -0.174 -34.403 -11.761 1.00 59.09 100 SER A N 1
ATOM 788 C CA . SER A 1 100 ? 0.281 -35.486 -10.889 1.00 59.09 100 SER A CA 1
ATOM 789 C C . SER A 1 100 ? 1.036 -36.493 -11.759 1.00 59.09 100 SER A C 1
ATOM 791 O O . SER A 1 100 ? 0.461 -37.161 -12.617 1.00 59.09 100 SER A O 1
ATOM 793 N N . SER A 1 101 ? 2.358 -36.575 -11.602 1.00 61.19 101 SER A N 1
ATOM 794 C CA . SER A 1 101 ? 3.111 -37.664 -12.216 1.00 61.19 101 SER A CA 1
ATOM 795 C C . SER A 1 101 ? 2.618 -38.982 -11.613 1.00 61.19 101 SER A C 1
ATOM 797 O O . SER A 1 101 ? 2.508 -39.132 -10.394 1.00 61.19 101 SER A O 1
ATOM 799 N N . ARG A 1 102 ? 2.272 -39.944 -12.475 1.00 55.22 102 ARG A N 1
ATOM 800 C CA . ARG A 1 102 ? 1.867 -41.292 -12.063 1.00 55.22 102 ARG A CA 1
ATOM 801 C C . ARG A 1 102 ? 2.995 -41.886 -11.214 1.00 55.22 102 ARG A C 1
ATOM 803 O O . ARG A 1 102 ? 4.090 -42.106 -11.726 1.00 55.22 102 ARG A O 1
ATOM 810 N N . ARG A 1 103 ? 2.756 -42.138 -9.921 1.00 59.94 103 ARG A N 1
ATOM 811 C CA . ARG A 1 103 ? 3.692 -42.923 -9.101 1.00 59.94 103 ARG A CA 1
ATOM 812 C C . ARG A 1 103 ? 3.729 -44.333 -9.690 1.00 59.94 103 ARG A C 1
ATOM 814 O O . ARG A 1 103 ? 2.729 -45.038 -9.665 1.00 59.94 103 ARG A O 1
ATOM 821 N N . VAL A 1 104 ? 4.869 -44.712 -10.265 1.00 57.44 104 VAL A N 1
ATOM 822 C CA . VAL A 1 104 ? 5.073 -45.994 -10.971 1.00 57.44 104 VAL A CA 1
ATOM 823 C C . VAL A 1 104 ? 5.124 -47.194 -10.009 1.00 57.44 104 VAL A C 1
ATOM 825 O O . VAL A 1 104 ? 5.078 -48.333 -10.452 1.00 57.44 104 VAL A O 1
ATOM 828 N N . PHE A 1 105 ? 5.120 -46.969 -8.693 1.00 55.50 105 PHE A N 1
ATOM 829 C CA . PHE A 1 105 ? 5.125 -48.034 -7.692 1.00 55.50 105 PHE A CA 1
ATOM 830 C C . PHE A 1 105 ? 4.036 -47.789 -6.643 1.00 55.50 105 PHE A C 1
ATOM 832 O O . PHE A 1 105 ? 4.247 -47.054 -5.681 1.00 55.50 105 PHE A O 1
ATOM 839 N N . SER A 1 106 ? 2.858 -48.382 -6.840 1.00 52.62 106 SER A N 1
ATOM 840 C CA . SER A 1 106 ? 1.808 -48.478 -5.815 1.00 52.62 106 SER A CA 1
ATOM 841 C C . SER A 1 106 ? 1.298 -49.916 -5.668 1.00 52.62 106 SER A C 1
ATOM 843 O O . SER A 1 106 ? 0.103 -50.136 -5.505 1.00 52.62 106 SER A O 1
ATOM 845 N N . GLU A 1 107 ? 2.200 -50.897 -5.743 1.00 53.88 107 GLU A N 1
ATOM 846 C CA . GLU A 1 107 ? 1.908 -52.299 -5.405 1.00 53.88 107 GLU A CA 1
ATOM 847 C C . GLU A 1 107 ? 2.495 -52.695 -4.045 1.00 53.88 107 GLU A C 1
ATOM 849 O O . GLU A 1 107 ? 3.153 -53.721 -3.901 1.00 53.88 107 GLU A O 1
ATOM 854 N N . THR A 1 108 ? 2.254 -51.899 -3.010 1.00 56.09 108 THR A N 1
ATOM 855 C CA . THR A 1 108 ? 2.452 -52.386 -1.640 1.00 56.09 108 THR A CA 1
ATOM 856 C C . THR A 1 108 ? 1.247 -52.031 -0.804 1.00 56.09 108 THR A C 1
ATOM 858 O O . THR A 1 108 ? 1.278 -51.056 -0.067 1.00 56.09 108 THR A O 1
ATOM 861 N N . GLU A 1 109 ? 0.195 -52.823 -0.978 1.00 48.03 109 GLU A N 1
ATOM 862 C CA . GLU A 1 109 ? -0.699 -53.267 0.092 1.00 48.03 109 GLU A CA 1
ATOM 863 C C . GLU A 1 109 ? -1.476 -54.486 -0.440 1.00 48.03 109 GLU A C 1
ATOM 865 O O . GLU A 1 109 ? -2.335 -54.372 -1.315 1.00 48.03 109 GLU A O 1
ATOM 870 N N . LYS A 1 110 ? -1.076 -55.674 0.029 1.00 43.06 110 LYS A N 1
ATOM 871 C CA . LYS A 1 110 ? -1.871 -56.907 0.028 1.00 43.06 110 LYS A CA 1
ATOM 872 C C . LYS A 1 110 ? -2.237 -57.211 1.470 1.00 43.06 110 LYS A C 1
ATOM 874 O O . LYS A 1 110 ? -1.353 -56.980 2.327 1.00 43.06 110 LYS A O 1
#

pLDDT: mean 82.3, std 14.71, range [43.06, 96.88]